Protein AF-S4RRY5-F1 (afdb_monomer)

pLDDT: mean 77.66, std 19.4, range [34.22, 96.75]

Mean predicted aligned error: 12.97 Å

Structure (mmCIF, N/CA/C/O backbone):
data_AF-S4RRY5-F1
#
_entry.id   AF-S4RRY5-F1
#
loop_
_atom_site.group_PDB
_atom_site.id
_atom_site.type_symbol
_atom_site.label_atom_id
_atom_site.label_alt_id
_atom_site.label_comp_id
_atom_site.label_asym_id
_atom_site.label_entity_id
_atom_site.label_seq_id
_atom_site.pdbx_PDB_ins_code
_atom_site.Cartn_x
_atom_site.Cartn_y
_atom_site.Cartn_z
_atom_site.occupancy
_atom_site.B_iso_or_equiv
_atom_site.auth_seq_id
_atom_site.auth_comp_id
_atom_site.auth_asym_id
_atom_site.auth_atom_id
_atom_site.pdbx_PDB_model_num
ATOM 1 N N . MET A 1 1 ? 8.206 -14.467 15.680 1.00 34.22 1 MET A N 1
ATOM 2 C CA . MET A 1 1 ? 9.012 -13.470 14.941 1.00 34.22 1 MET A CA 1
ATOM 3 C C . MET A 1 1 ? 9.255 -13.973 13.526 1.00 34.22 1 MET A C 1
ATOM 5 O O . MET A 1 1 ? 10.293 -14.557 13.251 1.00 34.22 1 MET A O 1
ATOM 9 N N . ALA A 1 2 ? 8.273 -13.814 12.637 1.00 36.47 2 ALA A N 1
ATOM 10 C CA . ALA A 1 2 ? 8.528 -13.954 11.209 1.00 36.47 2 ALA A CA 1
ATOM 11 C C . ALA A 1 2 ? 9.234 -12.670 10.771 1.00 36.47 2 ALA A C 1
ATOM 13 O O . ALA A 1 2 ? 8.712 -11.581 11.007 1.00 36.47 2 ALA A O 1
ATOM 14 N N . ALA A 1 3 ? 10.429 -12.775 10.193 1.00 46.81 3 ALA A N 1
ATOM 15 C CA . ALA A 1 3 ? 11.015 -11.644 9.491 1.00 46.81 3 ALA A CA 1
ATOM 16 C C . ALA A 1 3 ? 9.980 -11.176 8.455 1.00 46.81 3 ALA A C 1
ATOM 18 O O . ALA A 1 3 ? 9.565 -11.963 7.601 1.00 46.81 3 ALA A O 1
ATOM 19 N N . SER A 1 4 ? 9.487 -9.942 8.593 1.00 62.88 4 SER A N 1
ATOM 20 C CA . SER A 1 4 ? 8.537 -9.359 7.642 1.00 62.88 4 SER A CA 1
ATOM 21 C C . SER A 1 4 ? 9.108 -9.549 6.237 1.00 62.88 4 SER A C 1
ATOM 23 O O . SER A 1 4 ? 10.278 -9.239 6.031 1.00 62.88 4 SER A O 1
ATOM 25 N N . ARG A 1 5 ? 8.340 -10.064 5.261 1.00 63.12 5 ARG A N 1
ATOM 26 C CA . ARG A 1 5 ? 8.814 -10.252 3.866 1.00 63.12 5 ARG A CA 1
ATOM 27 C C . ARG A 1 5 ? 9.544 -9.011 3.327 1.00 63.12 5 ARG A C 1
ATOM 29 O O . ARG A 1 5 ? 10.476 -9.141 2.545 1.00 63.12 5 ARG A O 1
ATOM 36 N N . ARG A 1 6 ? 9.204 -7.824 3.837 1.00 65.69 6 ARG A N 1
ATOM 37 C CA . ARG A 1 6 ? 9.909 -6.550 3.629 1.00 65.69 6 ARG A CA 1
ATOM 38 C C . ARG A 1 6 ? 11.418 -6.619 3.898 1.00 65.69 6 ARG A C 1
ATOM 40 O O . ARG A 1 6 ? 12.185 -6.123 3.079 1.00 65.69 6 ARG A O 1
ATOM 47 N N . SER A 1 7 ? 11.859 -7.210 5.011 1.00 64.44 7 SER A N 1
ATOM 48 C CA . SER A 1 7 ? 13.284 -7.310 5.357 1.00 64.44 7 SER A CA 1
ATOM 49 C C . SER A 1 7 ? 14.027 -8.281 4.442 1.00 64.44 7 SER A C 1
ATOM 51 O O . SER A 1 7 ? 15.153 -7.994 4.046 1.00 64.44 7 SER A O 1
ATOM 53 N N . LEU A 1 8 ? 13.370 -9.366 4.019 1.00 68.88 8 LEU A N 1
ATOM 54 C CA . LEU A 1 8 ? 13.897 -10.297 3.014 1.00 68.88 8 LEU A CA 1
ATOM 55 C C . LEU A 1 8 ? 14.116 -9.608 1.658 1.00 68.88 8 LEU A C 1
ATOM 57 O O . LEU A 1 8 ? 15.082 -9.908 0.967 1.00 68.88 8 LEU A O 1
ATOM 61 N N . CYS A 1 9 ? 13.269 -8.645 1.295 1.00 72.75 9 CYS A N 1
ATOM 62 C CA . CYS A 1 9 ? 13.381 -7.930 0.019 1.00 72.75 9 CYS A CA 1
ATOM 63 C C . CYS A 1 9 ? 14.396 -6.788 0.042 1.00 72.75 9 CYS A C 1
ATOM 65 O O . CYS A 1 9 ? 14.938 -6.435 -1.000 1.00 72.75 9 CYS A O 1
ATOM 67 N N . ARG A 1 10 ? 14.703 -6.239 1.223 1.00 68.25 10 ARG A N 1
ATOM 68 C CA . ARG A 1 10 ? 15.829 -5.306 1.403 1.00 68.25 10 ARG A CA 1
ATOM 69 C C . ARG A 1 10 ? 17.185 -6.018 1.416 1.00 68.25 10 ARG A C 1
ATOM 71 O O . ARG A 1 10 ? 18.207 -5.360 1.273 1.00 68.25 10 ARG A O 1
ATOM 78 N N . ALA A 1 11 ? 17.208 -7.342 1.566 1.00 59.66 11 ALA A N 1
ATOM 79 C CA . ALA A 1 11 ? 18.424 -8.136 1.721 1.00 59.66 11 ALA A CA 1
ATOM 80 C C . ALA A 1 11 ? 19.118 -8.508 0.393 1.00 59.66 11 ALA A C 1
ATOM 82 O O . ALA A 1 11 ? 19.688 -9.592 0.290 1.00 59.66 11 ALA A O 1
ATOM 83 N N . TRP A 1 12 ? 19.119 -7.622 -0.613 1.00 47.31 12 TRP A N 1
ATOM 84 C CA . TRP A 1 12 ? 20.049 -7.747 -1.741 1.00 47.31 12 TRP A CA 1
ATOM 85 C C . TRP A 1 12 ? 21.310 -6.925 -1.436 1.00 47.31 12 TRP A C 1
ATOM 87 O O . TRP A 1 12 ? 21.243 -5.694 -1.423 1.00 47.31 12 TRP A O 1
ATOM 97 N N . PRO A 1 13 ? 22.457 -7.566 -1.146 1.00 45.16 13 PRO A N 1
ATOM 98 C CA . PRO A 1 13 ? 23.656 -6.857 -0.751 1.00 45.16 13 PRO A CA 1
ATOM 99 C C . PRO A 1 13 ? 24.386 -6.374 -2.004 1.00 45.16 13 PRO A C 1
ATOM 101 O O . PRO A 1 13 ? 24.881 -7.162 -2.804 1.00 45.16 13 PRO A O 1
ATOM 104 N N . GLY A 1 14 ? 24.473 -5.061 -2.156 1.00 44.28 14 GLY A N 1
ATOM 105 C CA . GLY A 1 14 ? 25.519 -4.410 -2.930 1.00 44.28 14 GLY A CA 1
ATOM 106 C C . GLY A 1 14 ? 26.350 -3.562 -1.979 1.00 44.28 14 GLY A C 1
ATOM 107 O O . GLY A 1 14 ? 26.150 -2.357 -1.913 1.00 44.28 14 GLY A O 1
ATOM 108 N N . LEU A 1 15 ? 27.244 -4.184 -1.208 1.00 52.53 15 LEU A N 1
ATOM 109 C CA . LEU A 1 15 ? 28.336 -3.473 -0.542 1.00 52.53 15 LEU A CA 1
ATOM 110 C C . LEU A 1 15 ? 29.657 -4.140 -0.923 1.00 52.53 15 LEU A C 1
ATOM 112 O O . LEU A 1 15 ? 29.774 -5.364 -0.873 1.00 52.53 15 LEU A O 1
ATOM 116 N N . PRO A 1 16 ? 30.681 -3.323 -1.191 1.00 48.12 16 PRO A N 1
ATOM 117 C CA . PRO A 1 16 ? 31.776 -3.361 -0.244 1.00 48.12 16 PRO A CA 1
ATOM 118 C C . PRO A 1 16 ? 32.051 -1.986 0.361 1.00 48.12 16 PRO A C 1
ATOM 120 O O . PRO A 1 16 ? 31.887 -0.932 -0.245 1.00 48.12 16 PRO A O 1
ATOM 123 N N . HIS A 1 17 ? 32.469 -2.068 1.614 1.00 49.09 17 HIS A N 1
ATOM 124 C CA . HIS A 1 17 ? 32.998 -1.035 2.480 1.00 49.09 17 HIS A CA 1
ATOM 125 C C . HIS A 1 17 ? 33.894 0.004 1.782 1.0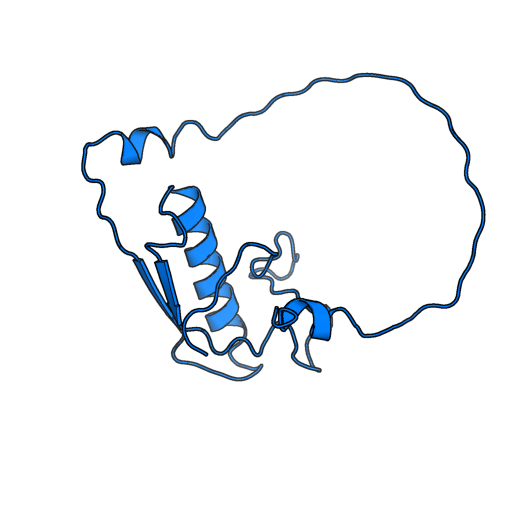0 49.09 17 HIS A C 1
ATOM 127 O O . HIS A 1 17 ? 34.982 -0.325 1.316 1.00 49.09 17 HIS A O 1
ATOM 133 N N . LEU A 1 18 ? 33.523 1.280 1.893 1.00 49.25 18 LEU A N 1
ATOM 134 C CA . LEU A 1 18 ? 34.497 2.318 2.221 1.00 49.25 18 LEU A CA 1
ATOM 135 C C . LEU A 1 18 ? 34.056 2.999 3.518 1.00 49.25 18 LEU A C 1
ATOM 137 O O . LEU A 1 18 ? 33.197 3.876 3.551 1.00 49.25 18 LEU A O 1
ATOM 141 N N . PHE A 1 19 ? 34.662 2.538 4.609 1.00 46.78 19 PHE A N 1
ATOM 142 C CA . PHE A 1 19 ? 34.993 3.393 5.740 1.00 46.78 19 PHE A CA 1
ATOM 143 C C . PHE A 1 19 ? 35.680 4.661 5.216 1.00 46.78 19 PHE A C 1
ATOM 145 O O . PHE A 1 19 ? 36.633 4.536 4.456 1.00 46.78 19 PHE A O 1
ATOM 152 N N . LEU A 1 20 ? 35.250 5.846 5.646 1.00 42.94 20 LEU A N 1
ATOM 153 C CA . LEU A 1 20 ? 36.083 6.778 6.418 1.00 42.94 20 LEU A CA 1
ATOM 154 C C . LEU A 1 20 ? 35.354 8.121 6.612 1.00 42.94 20 LEU A C 1
ATOM 156 O O . LEU A 1 20 ? 35.148 8.879 5.675 1.00 42.94 20 LEU A O 1
ATOM 160 N N . ILE A 1 21 ? 35.001 8.390 7.871 1.00 55.06 21 ILE A N 1
ATOM 161 C CA . ILE A 1 21 ? 35.259 9.653 8.583 1.00 55.06 21 ILE A CA 1
ATOM 162 C C . ILE A 1 21 ? 34.989 10.954 7.796 1.00 55.06 21 ILE A C 1
ATOM 164 O O . ILE A 1 21 ? 35.867 11.466 7.114 1.00 55.06 21 ILE A O 1
ATOM 168 N N . PHE A 1 22 ? 33.840 11.579 8.052 1.00 48.84 22 PHE A N 1
ATOM 169 C CA . PHE A 1 22 ? 33.710 13.043 8.112 1.00 48.84 22 PHE A CA 1
ATOM 170 C C . PHE A 1 22 ? 32.830 13.354 9.329 1.00 48.84 22 PHE A C 1
ATOM 172 O O . PHE A 1 22 ? 31.623 13.152 9.313 1.00 48.84 22 PHE A O 1
ATOM 179 N N . LEU A 1 23 ? 33.453 13.404 10.505 1.00 44.00 23 LEU A N 1
ATOM 180 C CA . LEU A 1 23 ? 33.912 14.629 11.166 1.00 44.00 23 LEU A CA 1
ATOM 181 C C . LEU A 1 23 ? 32.738 15.510 11.624 1.00 44.00 23 LEU A C 1
ATOM 183 O O . LEU A 1 23 ? 32.089 16.200 10.846 1.00 44.00 23 LEU A O 1
ATOM 187 N N . LEU A 1 24 ? 32.537 15.452 12.939 1.00 52.41 24 LEU A N 1
ATOM 188 C CA . LEU A 1 24 ? 31.790 16.368 13.790 1.00 52.41 24 LEU A CA 1
ATOM 189 C C . LEU A 1 24 ? 31.940 17.842 13.381 1.00 52.41 24 LEU A C 1
ATOM 191 O O . LEU A 1 24 ? 33.053 18.361 13.372 1.00 52.41 24 LEU A O 1
ATOM 195 N N . LEU A 1 25 ? 30.811 18.534 13.218 1.00 52.50 25 LEU A N 1
ATOM 196 C CA . LEU A 1 25 ? 30.651 19.931 13.634 1.00 52.50 25 LEU A CA 1
ATOM 197 C C . LEU A 1 25 ? 29.154 20.250 13.828 1.00 52.50 25 LEU A C 1
ATOM 199 O O . LEU A 1 25 ? 28.364 19.983 12.921 1.00 52.50 25 LEU A O 1
ATOM 203 N N . PRO A 1 26 ? 28.737 20.767 15.002 1.00 54.81 26 PRO A N 1
ATOM 204 C CA . PRO A 1 26 ? 27.357 21.155 15.273 1.00 54.81 26 PRO A CA 1
ATOM 205 C C . PRO A 1 26 ? 27.112 22.650 14.999 1.00 54.81 26 PRO A C 1
ATOM 207 O O . PRO A 1 26 ? 28.056 23.402 14.769 1.00 54.81 26 PRO A O 1
ATOM 210 N N . LEU A 1 27 ? 25.839 23.036 15.173 1.00 54.12 27 LEU A N 1
ATOM 211 C CA . LEU A 1 27 ? 25.214 24.374 15.220 1.00 54.12 27 LEU A CA 1
ATOM 212 C C . LEU A 1 27 ? 24.518 24.842 13.925 1.00 54.12 27 LEU A C 1
ATOM 214 O O . LEU A 1 27 ? 24.999 24.589 12.828 1.00 54.12 27 LEU A O 1
ATOM 218 N N . PRO A 1 28 ? 23.473 25.683 14.041 1.00 50.88 28 PRO A N 1
ATOM 219 C CA . PRO A 1 28 ? 22.333 25.592 14.957 1.00 50.88 28 PRO A CA 1
ATOM 220 C C . PRO A 1 28 ? 20.991 25.914 14.266 1.00 50.88 28 PRO A C 1
ATOM 222 O O . PRO A 1 28 ? 20.943 26.534 13.213 1.00 50.88 28 PRO A O 1
ATOM 225 N N . GLY A 1 29 ? 19.908 25.514 14.939 1.00 54.56 29 GLY A N 1
ATOM 226 C CA . GLY A 1 29 ? 18.554 26.078 14.905 1.00 54.56 29 GLY A CA 1
ATOM 227 C C . GLY A 1 29 ? 18.064 26.831 13.665 1.00 54.56 29 GLY A C 1
ATOM 228 O O . GLY A 1 29 ? 18.402 27.991 13.459 1.00 54.56 29 GLY A O 1
ATOM 229 N N . LEU A 1 30 ? 17.059 26.254 13.006 1.00 54.00 30 LEU A N 1
ATOM 230 C CA . LEU A 1 30 ? 15.915 27.044 12.568 1.00 54.00 30 LEU A CA 1
ATOM 231 C C . LEU A 1 30 ? 14.634 26.213 12.693 1.00 54.00 30 LEU A C 1
ATOM 233 O O . LEU A 1 30 ? 14.431 25.222 11.996 1.00 54.00 30 LEU A O 1
ATOM 237 N N . LEU A 1 31 ? 13.796 26.629 13.642 1.00 55.69 31 LEU A N 1
ATOM 238 C CA . LEU A 1 31 ? 12.380 26.294 13.710 1.00 55.69 31 LEU A CA 1
ATOM 239 C C . LEU A 1 31 ? 11.693 26.784 12.433 1.00 55.69 31 LEU A C 1
ATOM 241 O O . LEU A 1 31 ? 11.796 27.962 12.103 1.00 55.69 31 LEU A O 1
ATOM 245 N N . ALA A 1 32 ? 10.918 25.919 11.789 1.00 51.91 32 ALA A N 1
ATOM 246 C CA . ALA A 1 32 ? 9.756 26.344 11.021 1.00 51.91 32 ALA A CA 1
ATOM 247 C C . ALA A 1 32 ? 8.722 25.216 11.020 1.00 51.91 32 ALA A C 1
ATOM 249 O O . ALA A 1 32 ? 8.850 24.200 10.341 1.00 51.91 32 ALA A O 1
ATOM 250 N N . SER A 1 33 ? 7.714 25.417 11.860 1.00 53.94 33 SER A N 1
ATOM 251 C CA . SER A 1 33 ? 6.448 24.704 11.899 1.00 53.94 33 SER A CA 1
ATOM 252 C C . SER A 1 33 ? 5.722 24.768 10.558 1.00 53.94 33 SER A C 1
ATOM 254 O O . SER A 1 33 ? 5.581 25.855 10.007 1.00 53.94 33 SER A O 1
ATOM 256 N N . THR A 1 34 ? 5.122 23.660 10.137 1.00 47.56 34 THR A N 1
ATOM 257 C CA . THR A 1 34 ? 3.715 23.660 9.707 1.00 47.56 34 THR A CA 1
ATOM 258 C C . THR A 1 34 ? 3.094 22.347 10.173 1.00 47.56 34 THR A C 1
ATOM 260 O O . THR A 1 34 ? 3.308 21.284 9.599 1.00 47.56 34 THR A O 1
ATOM 263 N N . ALA A 1 35 ? 2.394 22.421 11.303 1.00 52.84 35 ALA A N 1
ATOM 264 C CA . ALA A 1 35 ? 1.431 21.412 11.702 1.00 52.84 35 ALA A CA 1
ATOM 265 C C . ALA A 1 35 ? 0.149 21.702 10.916 1.00 52.84 35 ALA A C 1
ATOM 267 O O . ALA A 1 35 ? -0.611 22.592 11.275 1.00 52.84 35 ALA A O 1
ATOM 268 N N . GLU A 1 36 ? -0.055 20.975 9.826 1.00 56.41 36 GLU A N 1
ATOM 269 C CA . GLU A 1 36 ? -1.319 20.929 9.090 1.00 56.41 36 GLU A CA 1
ATOM 270 C C . GLU A 1 36 ? -1.890 19.514 9.269 1.00 56.41 36 GLU A C 1
ATOM 272 O O . GLU A 1 36 ? -1.926 18.726 8.331 1.00 56.41 36 GLU A O 1
ATOM 277 N N . ASP A 1 37 ? -2.258 19.159 10.505 1.00 53.53 37 ASP A N 1
ATOM 278 C CA . ASP A 1 37 ? -2.902 17.867 10.821 1.00 53.53 37 ASP A CA 1
ATOM 279 C C . ASP A 1 37 ? -4.186 18.044 11.660 1.00 53.53 37 ASP A C 1
ATOM 281 O O . ASP A 1 37 ? -4.677 17.131 12.309 1.00 53.53 37 ASP A O 1
ATOM 285 N N . GLY A 1 38 ? -4.753 19.258 11.674 1.00 53.59 38 GLY A N 1
ATOM 286 C CA . GLY A 1 38 ? -5.887 19.611 12.542 1.00 53.59 38 GLY A CA 1
ATOM 287 C C . GLY A 1 38 ? -7.282 19.369 11.954 1.00 53.59 38 GLY A C 1
ATOM 288 O O . GLY A 1 38 ? -8.274 19.578 12.646 1.00 53.59 38 GLY A O 1
ATOM 289 N N . GLN A 1 39 ? -7.394 18.978 10.681 1.00 52.69 39 GLN A N 1
ATOM 290 C CA . GLN A 1 39 ? -8.692 18.828 9.998 1.00 52.69 39 GLN A CA 1
ATOM 291 C C . GLN A 1 39 ? -9.212 17.376 10.000 1.00 52.69 39 GLN A C 1
ATOM 293 O O . GLN A 1 39 ? -10.413 17.171 9.841 1.00 52.69 39 GLN A O 1
ATOM 298 N N . ALA A 1 40 ? -8.345 16.375 10.210 1.00 55.66 40 ALA A N 1
ATOM 299 C CA . ALA A 1 40 ? -8.752 14.968 10.310 1.00 55.66 40 ALA A CA 1
ATOM 300 C C . ALA A 1 40 ? -9.328 14.632 11.698 1.00 55.66 40 ALA A C 1
ATOM 302 O O . ALA A 1 40 ? -10.382 14.007 11.790 1.00 55.66 40 ALA A O 1
ATOM 303 N N . GLU A 1 41 ? -8.712 15.144 12.769 1.00 55.97 41 GLU A N 1
ATOM 304 C CA . GLU A 1 41 ? -9.142 14.919 14.160 1.00 55.97 41 GLU A CA 1
ATOM 305 C C . GLU A 1 41 ? -10.608 15.333 14.404 1.00 55.97 41 GLU A C 1
ATOM 307 O O . GLU A 1 41 ? -11.382 14.626 15.057 1.00 55.97 41 GLU A O 1
ATOM 312 N N . HIS A 1 42 ? -11.048 16.450 13.812 1.00 55.03 42 HIS A N 1
ATOM 313 C CA . HIS A 1 42 ? -12.410 16.957 14.005 1.00 55.03 42 HIS A CA 1
ATOM 314 C C . HIS A 1 42 ? -13.485 16.127 13.275 1.00 55.03 42 HIS A C 1
ATOM 316 O O . HIS A 1 42 ? -14.648 16.149 13.675 1.00 55.03 42 HIS A O 1
ATOM 322 N N . PHE A 1 43 ? -13.122 15.356 12.241 1.00 56.91 43 PHE A N 1
ATOM 323 C CA . PHE A 1 43 ? -14.076 14.498 11.524 1.00 56.91 43 PHE A CA 1
ATOM 324 C C . PHE A 1 43 ? -14.461 13.251 12.338 1.00 56.91 43 PHE A C 1
ATOM 326 O O . PHE A 1 43 ? -15.571 12.744 12.206 1.00 56.91 43 PHE A O 1
ATOM 333 N N . PHE A 1 44 ? -13.581 12.791 13.233 1.00 56.31 44 PHE A N 1
ATOM 334 C CA . PHE A 1 44 ? -13.812 11.618 14.088 1.00 56.31 44 PHE A CA 1
ATOM 335 C C . PHE A 1 44 ? -14.181 11.982 15.531 1.00 56.31 44 PHE A C 1
ATOM 337 O O . PHE A 1 44 ? -14.530 11.107 16.322 1.00 56.31 44 PHE A O 1
ATOM 344 N N . THR A 1 45 ? -14.208 13.278 15.863 1.00 56.53 45 THR A N 1
ATOM 345 C CA . THR A 1 45 ? -14.713 13.772 17.156 1.00 56.53 45 THR A CA 1
ATOM 346 C C . THR A 1 45 ? -16.233 13.547 17.306 1.00 56.53 45 THR A C 1
ATOM 348 O O . THR A 1 45 ? -16.765 13.590 18.416 1.00 56.53 45 THR A O 1
ATOM 351 N N . SER A 1 46 ? -16.963 13.230 16.224 1.00 57.66 46 SER A N 1
ATOM 352 C CA . SER A 1 46 ? -18.375 12.837 16.301 1.00 57.66 46 SER A CA 1
ATOM 353 C C . SER A 1 46 ? -18.545 11.348 16.650 1.00 57.66 46 SER A C 1
ATOM 355 O O . SER A 1 46 ? -18.822 10.534 15.779 1.00 57.66 46 SER A O 1
ATOM 357 N N . GLY A 1 47 ? -18.377 10.992 17.927 1.00 57.00 47 GLY A N 1
ATOM 358 C CA . GLY A 1 47 ? -19.135 9.960 18.670 1.00 57.00 47 GLY A CA 1
ATOM 359 C C . GLY A 1 47 ? -19.402 8.553 18.089 1.00 57.00 47 GLY A C 1
ATOM 360 O O . GLY A 1 47 ? -20.187 7.812 18.682 1.00 57.00 47 GLY A O 1
ATOM 361 N N . HIS A 1 48 ? -18.809 8.145 16.969 1.00 58.06 48 HIS A N 1
ATOM 362 C CA . HIS A 1 48 ? -19.010 6.836 16.343 1.00 58.06 48 HIS A CA 1
ATOM 363 C C . HIS A 1 48 ? -17.665 6.124 16.213 1.00 58.06 48 HIS A C 1
ATOM 365 O O . HIS A 1 48 ? -16.867 6.388 15.321 1.00 58.06 48 HIS A O 1
ATOM 371 N N . THR A 1 49 ? -17.418 5.215 17.153 1.00 68.81 49 THR A N 1
ATOM 372 C CA . THR A 1 49 ? -16.119 4.584 17.433 1.00 68.81 49 THR A CA 1
ATOM 373 C C . THR A 1 49 ? -15.900 3.246 16.711 1.00 68.81 49 THR A C 1
ATOM 375 O O . THR A 1 49 ? -15.005 2.488 17.080 1.00 68.81 49 THR A O 1
ATOM 378 N N . ASN A 1 50 ? -16.716 2.923 15.699 1.00 81.62 50 ASN A N 1
ATOM 379 C CA . ASN A 1 50 ? -16.749 1.594 15.074 1.00 81.62 50 ASN A CA 1
ATOM 380 C C . ASN A 1 50 ? -16.784 1.646 13.537 1.00 81.62 50 ASN A C 1
ATOM 382 O O . ASN A 1 50 ? -17.611 0.996 12.897 1.00 81.62 50 ASN A O 1
ATOM 386 N N . ASN A 1 51 ? -15.908 2.453 12.941 1.00 87.88 51 ASN A N 1
ATOM 387 C CA . ASN A 1 51 ? -15.782 2.533 11.490 1.00 87.88 51 ASN A CA 1
ATOM 388 C C . ASN A 1 51 ? -14.777 1.484 11.012 1.00 87.88 51 ASN A C 1
ATOM 390 O O . ASN A 1 51 ? -13.599 1.568 11.339 1.00 87.88 51 ASN A O 1
ATOM 394 N N . TRP A 1 52 ? -15.243 0.515 10.228 1.00 93.25 52 TRP A N 1
ATOM 395 C CA . TRP A 1 52 ? -14.387 -0.508 9.626 1.00 93.25 52 TRP A CA 1
ATOM 396 C C . TRP A 1 52 ? -14.156 -0.212 8.154 1.00 93.25 52 TRP A C 1
ATOM 398 O O . TRP A 1 52 ? -15.084 0.158 7.431 1.00 93.25 52 TRP A O 1
ATOM 408 N N . ALA A 1 53 ? -12.929 -0.431 7.698 1.00 95.00 53 ALA A N 1
ATOM 409 C CA . ALA A 1 53 ? -12.576 -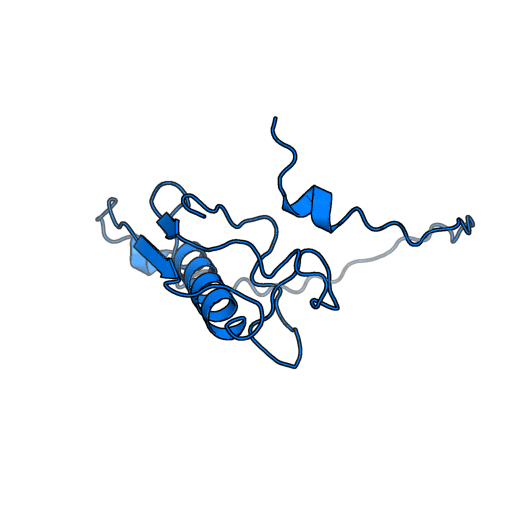0.348 6.291 1.00 95.00 53 ALA A CA 1
ATOM 410 C C . ALA A 1 53 ? -12.128 -1.721 5.789 1.00 95.00 53 ALA A C 1
ATOM 412 O O . ALA A 1 53 ? -11.305 -2.389 6.409 1.00 95.00 53 ALA A O 1
ATOM 413 N N . VAL A 1 54 ? -12.644 -2.133 4.633 1.00 96.44 54 VAL A N 1
ATOM 414 C CA . VAL A 1 54 ? -12.184 -3.341 3.943 1.00 96.44 54 VAL A CA 1
ATOM 415 C C . VAL A 1 54 ? -11.624 -2.923 2.597 1.00 96.44 54 VAL A C 1
ATOM 417 O O . VAL A 1 54 ? -12.325 -2.334 1.775 1.00 96.44 54 VAL A O 1
ATOM 420 N N . LEU A 1 55 ? -10.346 -3.211 2.381 1.00 96.75 55 LEU A N 1
ATOM 421 C CA . LEU A 1 55 ? -9.613 -2.838 1.181 1.00 96.75 55 LEU A CA 1
ATOM 422 C C . LEU A 1 55 ? -9.182 -4.103 0.452 1.00 96.75 55 LEU A C 1
ATOM 424 O O . LEU A 1 55 ? -8.430 -4.914 0.988 1.00 96.75 55 LEU A O 1
ATOM 428 N N . VAL A 1 56 ? -9.656 -4.270 -0.783 1.00 96.62 56 VAL A N 1
ATOM 429 C CA . VAL A 1 56 ? -9.440 -5.495 -1.560 1.00 96.62 56 VAL A CA 1
ATOM 430 C C . VAL A 1 56 ? -8.789 -5.174 -2.897 1.00 96.62 56 VAL A C 1
ATOM 432 O O . VAL A 1 56 ? -9.334 -4.424 -3.704 1.00 96.62 56 VAL A O 1
ATOM 435 N N . CYS A 1 57 ? -7.638 -5.793 -3.160 1.00 96.06 57 CYS A N 1
ATOM 436 C CA . CYS A 1 57 ? -7.028 -5.840 -4.483 1.00 96.06 57 CYS A CA 1
ATOM 437 C C . CYS A 1 57 ? -7.317 -7.195 -5.141 1.00 96.06 57 CYS A C 1
ATOM 439 O O . CYS A 1 57 ? -6.769 -8.220 -4.747 1.00 96.06 57 CYS A O 1
ATOM 441 N N . THR A 1 58 ? -8.148 -7.207 -6.182 1.00 94.06 58 THR A N 1
ATOM 442 C CA . THR A 1 58 ? -8.589 -8.434 -6.876 1.00 94.06 58 THR A CA 1
ATOM 443 C C . THR A 1 58 ? -7.666 -8.863 -8.022 1.00 94.06 58 THR A C 1
ATOM 445 O O . THR A 1 58 ? -8.063 -9.619 -8.906 1.00 94.06 58 THR A O 1
ATOM 448 N N . SER A 1 59 ? -6.424 -8.377 -8.048 1.00 93.50 59 SER A N 1
ATOM 449 C CA . SER A 1 59 ? -5.485 -8.636 -9.143 1.00 93.50 59 SER A CA 1
ATOM 450 C C . SER A 1 59 ? -4.074 -8.914 -8.638 1.00 93.50 59 SER A C 1
ATOM 452 O O . SER A 1 59 ? -3.678 -8.426 -7.582 1.00 93.50 59 SER A O 1
ATOM 454 N N . ARG A 1 60 ? -3.306 -9.669 -9.427 1.00 91.12 60 ARG A N 1
ATOM 455 C CA . ARG A 1 60 ? -1.941 -10.109 -9.109 1.00 91.12 60 ARG A CA 1
ATOM 456 C C . ARG A 1 60 ? -0.984 -9.829 -10.272 1.00 91.12 60 ARG A C 1
ATOM 458 O O . ARG A 1 60 ? -1.447 -9.548 -11.376 1.00 91.12 60 ARG A O 1
ATOM 465 N N . PHE A 1 61 ? 0.321 -9.976 -10.033 1.00 92.81 61 PHE A N 1
ATOM 466 C CA . PHE A 1 61 ? 1.421 -9.878 -11.000 1.00 92.81 61 PHE A CA 1
ATOM 467 C C . PHE A 1 61 ? 1.798 -8.463 -11.440 1.00 92.81 61 PHE A C 1
ATOM 469 O O . PHE A 1 61 ? 0.981 -7.549 -11.476 1.00 92.81 61 PHE A O 1
ATOM 476 N N . TRP A 1 62 ? 3.057 -8.321 -11.860 1.00 93.94 62 TRP A N 1
ATOM 477 C CA . TRP A 1 62 ? 3.718 -7.045 -12.157 1.00 93.94 62 TRP A CA 1
ATOM 478 C C . TRP A 1 62 ? 2.933 -6.096 -13.075 1.00 93.94 62 TRP A C 1
ATOM 480 O O . TRP A 1 62 ? 2.915 -4.891 -12.851 1.00 93.94 62 TRP A O 1
ATOM 490 N N . PHE A 1 63 ? 2.233 -6.611 -14.0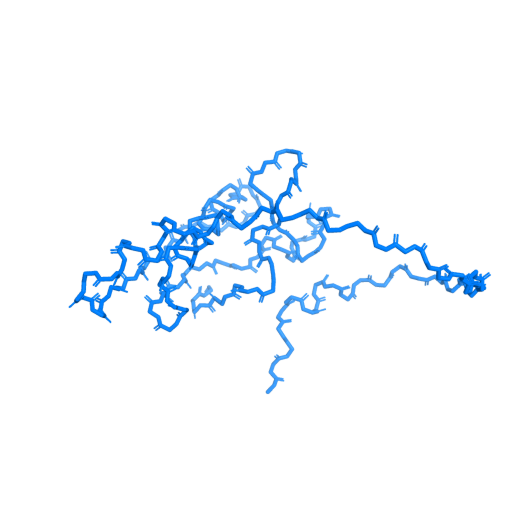87 1.00 94.06 63 PHE A N 1
ATOM 491 C CA . PHE A 1 63 ? 1.462 -5.774 -15.016 1.00 94.06 63 PHE A CA 1
ATOM 492 C C . PHE A 1 63 ? 0.264 -5.058 -14.356 1.00 94.06 63 PHE A C 1
ATOM 494 O O . PHE A 1 63 ? -0.242 -4.071 -14.889 1.00 94.06 63 PHE A O 1
ATOM 501 N N . ASN A 1 64 ? -0.167 -5.519 -13.178 1.00 95.56 64 ASN A N 1
ATOM 502 C CA . ASN A 1 64 ? -1.222 -4.913 -12.367 1.00 95.56 64 ASN A CA 1
ATOM 503 C C . ASN A 1 64 ? -0.682 -4.039 -11.227 1.00 95.56 64 ASN A C 1
ATOM 505 O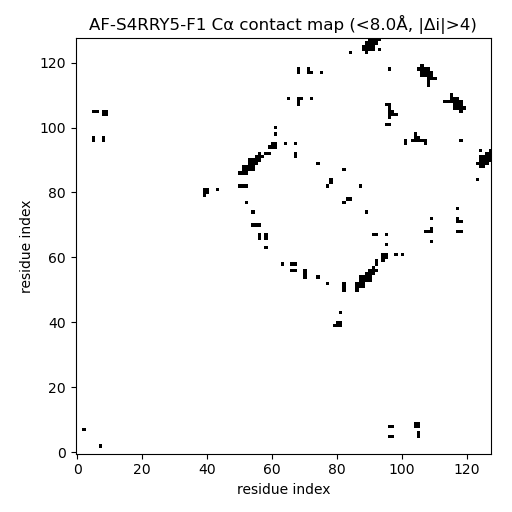 O . ASN A 1 64 ? -1.421 -3.730 -10.294 1.00 95.56 64 ASN A O 1
ATOM 509 N N . TYR A 1 65 ? 0.578 -3.597 -11.302 1.00 95.06 65 TYR A N 1
ATOM 510 C CA . TYR A 1 65 ? 1.215 -2.745 -10.292 1.00 95.06 65 TYR A CA 1
ATOM 511 C C . TYR A 1 65 ? 0.328 -1.572 -9.835 1.00 95.06 65 TYR A C 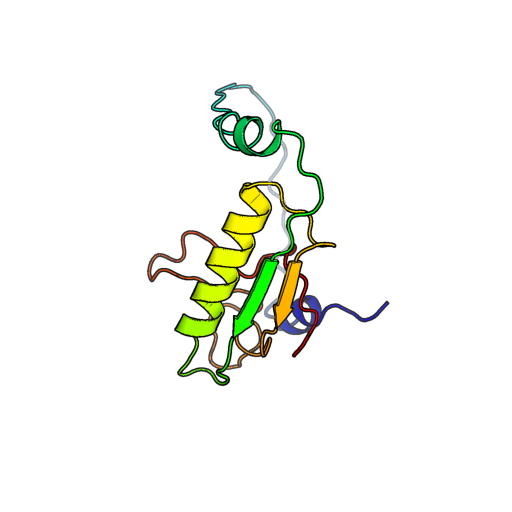1
ATOM 513 O O . TYR A 1 65 ? 0.214 -1.305 -8.640 1.00 95.06 65 TYR A O 1
ATOM 521 N N . ARG A 1 66 ? -0.388 -0.930 -10.774 1.00 95.50 66 ARG A N 1
ATOM 522 C CA . ARG A 1 66 ? -1.306 0.186 -10.487 1.00 95.50 66 ARG A CA 1
ATOM 523 C C . ARG A 1 66 ? -2.416 -0.168 -9.489 1.00 95.50 66 ARG A C 1
ATOM 525 O O . ARG A 1 66 ? -2.793 0.676 -8.691 1.00 95.50 66 ARG A O 1
ATOM 532 N N . HIS A 1 67 ? -2.941 -1.395 -9.504 1.00 95.88 67 HIS A N 1
ATOM 533 C CA . HIS A 1 67 ? -4.017 -1.789 -8.591 1.00 95.88 67 HIS A CA 1
ATOM 534 C C . HIS A 1 67 ? -3.495 -1.890 -7.154 1.00 95.88 67 HIS A C 1
ATOM 536 O O . HIS A 1 67 ? -4.113 -1.357 -6.237 1.00 95.88 67 HIS A O 1
ATOM 542 N N . VAL A 1 68 ? -2.308 -2.481 -6.977 1.00 95.31 68 VAL A N 1
ATOM 543 C CA . VAL A 1 68 ? -1.621 -2.549 -5.679 1.00 95.31 68 VAL A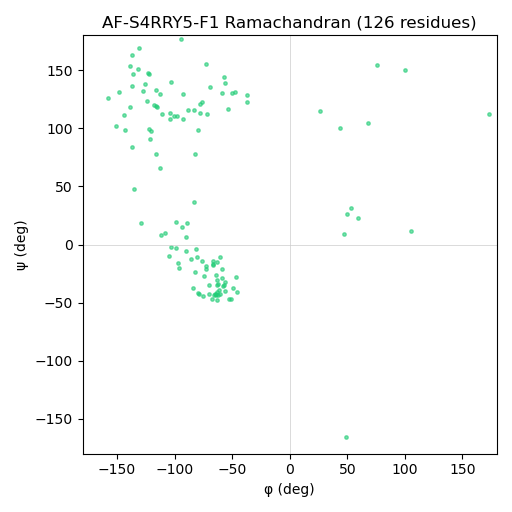 CA 1
ATOM 544 C C . VAL A 1 68 ? -1.259 -1.149 -5.178 1.00 95.31 68 VAL A C 1
ATOM 546 O O . VAL A 1 68 ? -1.569 -0.812 -4.038 1.00 95.31 68 VAL A O 1
ATOM 549 N N . ALA A 1 69 ? -0.674 -0.304 -6.031 1.00 95.69 69 ALA A N 1
ATOM 550 C CA . ALA A 1 69 ? -0.313 1.067 -5.670 1.00 95.69 69 ALA A CA 1
ATOM 551 C C . ALA A 1 69 ? -1.534 1.920 -5.276 1.00 95.69 69 ALA A C 1
ATOM 553 O O . ALA A 1 69 ? -1.466 2.690 -4.316 1.00 95.69 69 ALA A O 1
ATOM 554 N N . ASN A 1 70 ? -2.666 1.758 -5.967 1.00 95.94 70 ASN A N 1
ATOM 555 C CA . ASN A 1 70 ? -3.900 2.479 -5.660 1.00 95.94 70 ASN A CA 1
ATOM 556 C C . ASN A 1 70 ? -4.492 2.051 -4.313 1.00 95.94 70 ASN A C 1
ATOM 558 O O . ASN A 1 70 ? -4.812 2.911 -3.495 1.00 95.94 70 ASN A O 1
ATOM 562 N N . VAL A 1 71 ? -4.591 0.744 -4.047 1.00 96.38 71 VAL A N 1
ATOM 563 C CA . VAL A 1 71 ? -5.124 0.239 -2.770 1.00 96.38 71 VAL A CA 1
ATOM 564 C C . VAL A 1 71 ? -4.250 0.685 -1.596 1.00 96.38 71 VAL A C 1
ATOM 566 O O . VAL A 1 71 ? -4.774 1.179 -0.601 1.00 96.38 71 VAL A O 1
ATOM 569 N N . LEU A 1 72 ? -2.922 0.610 -1.732 1.00 95.56 72 LEU A N 1
ATOM 570 C CA . LEU A 1 72 ? -1.985 1.108 -0.716 1.00 95.56 72 LEU A CA 1
ATOM 571 C C . LEU A 1 72 ? -2.100 2.627 -0.498 1.00 95.56 72 LEU A C 1
ATOM 573 O O . LEU A 1 72 ? -1.973 3.109 0.627 1.00 95.56 72 LEU A O 1
ATOM 577 N N . SER A 1 73 ? -2.389 3.389 -1.557 1.00 94.94 73 SER A N 1
ATOM 578 C CA . SER A 1 73 ? -2.647 4.831 -1.445 1.00 94.94 73 SER A CA 1
ATOM 579 C C . SER A 1 73 ? -3.913 5.114 -0.632 1.00 94.94 73 SER A C 1
ATOM 581 O O . SER A 1 73 ? -3.901 5.991 0.229 1.00 94.94 73 SER A O 1
ATOM 583 N N . VAL A 1 74 ? -4.988 4.351 -0.864 1.00 95.56 74 VAL A N 1
ATOM 584 C CA . VAL A 1 74 ? -6.235 4.456 -0.088 1.00 95.56 74 VAL A CA 1
ATOM 585 C C . VAL A 1 74 ? -6.011 4.033 1.361 1.00 95.56 74 VAL A C 1
ATOM 587 O O . VAL A 1 74 ? -6.436 4.755 2.255 1.00 95.56 74 VAL A O 1
ATOM 590 N N . TYR A 1 75 ? -5.289 2.936 1.606 1.00 95.50 75 TYR A N 1
ATOM 591 C CA . TYR A 1 75 ? -4.932 2.480 2.954 1.00 95.50 75 TYR A CA 1
ATOM 592 C C . TYR A 1 75 ? -4.255 3.591 3.764 1.00 95.50 75 TYR A C 1
ATOM 594 O O . TYR A 1 75 ? -4.673 3.902 4.877 1.00 95.50 75 TYR A O 1
ATOM 602 N N . ARG A 1 76 ? -3.274 4.282 3.171 1.00 93.62 76 ARG A N 1
ATOM 603 C CA . ARG A 1 76 ? -2.613 5.415 3.826 1.00 93.62 76 ARG A CA 1
ATOM 604 C C . ARG A 1 76 ? -3.568 6.575 4.111 1.00 93.62 76 ARG A C 1
ATOM 606 O O . ARG A 1 76 ? -3.463 7.190 5.169 1.00 93.62 76 ARG A O 1
ATOM 613 N N . SER A 1 77 ? -4.471 6.894 3.186 1.00 93.38 77 SER A N 1
ATOM 614 C CA . SER A 1 77 ? -5.485 7.931 3.407 1.00 93.38 77 SER A CA 1
ATOM 615 C C . SER A 1 77 ? -6.438 7.550 4.539 1.00 93.38 77 SER A C 1
ATOM 617 O O . SER A 1 77 ? -6.705 8.378 5.396 1.00 93.38 77 SER A O 1
ATOM 619 N N . VAL A 1 78 ? -6.883 6.293 4.597 1.00 93.25 78 VAL A N 1
ATOM 620 C CA . VAL A 1 78 ? -7.742 5.769 5.670 1.00 93.25 78 VAL A CA 1
ATOM 621 C C . VAL A 1 78 ? -7.050 5.865 7.034 1.00 93.25 78 VAL A C 1
ATOM 623 O O . VAL A 1 78 ? -7.661 6.329 7.994 1.00 93.25 78 VAL A O 1
ATOM 626 N N . LYS A 1 79 ? -5.755 5.537 7.107 1.00 91.19 79 LYS A N 1
ATOM 627 C CA . LYS A 1 79 ? -4.959 5.724 8.331 1.00 91.19 79 LYS A CA 1
ATOM 628 C C . LYS A 1 79 ? -4.818 7.189 8.728 1.00 91.19 79 LYS A C 1
ATOM 630 O O . LYS A 1 79 ? -4.968 7.515 9.896 1.00 91.19 79 LYS A O 1
ATOM 635 N N . ARG A 1 80 ? -4.558 8.080 7.763 1.00 90.56 80 ARG A N 1
ATOM 636 C CA . ARG A 1 80 ? -4.474 9.536 7.999 1.00 90.56 80 ARG A CA 1
ATOM 637 C C . ARG A 1 80 ? -5.792 10.147 8.450 1.00 90.56 80 ARG A C 1
ATOM 639 O O . ARG A 1 80 ? -5.787 11.179 9.101 1.00 90.56 80 ARG A O 1
ATOM 646 N N . LEU A 1 81 ? -6.906 9.526 8.082 1.00 88.19 81 LEU A N 1
ATOM 647 C CA . LEU A 1 81 ? -8.210 9.919 8.585 1.00 88.19 81 LEU A CA 1
ATOM 648 C C . LEU A 1 81 ? -8.388 9.507 10.056 1.00 88.19 81 LEU A C 1
ATOM 650 O O . LEU A 1 81 ? -9.201 10.108 10.726 1.00 88.19 81 LEU A O 1
ATOM 654 N N . GLY A 1 82 ? -7.607 8.574 10.602 1.00 87.69 82 GLY A N 1
ATOM 655 C CA . GLY A 1 82 ? -7.683 8.193 12.018 1.00 87.69 82 GLY A CA 1
ATOM 656 C C . GLY A 1 82 ? -8.354 6.843 12.269 1.00 87.69 82 GLY A C 1
ATOM 657 O O . GLY A 1 82 ? -8.639 6.506 13.416 1.00 87.69 82 GLY A O 1
ATOM 658 N N . ILE A 1 83 ? -8.588 6.038 11.223 1.00 90.19 83 ILE A N 1
ATOM 659 C CA . ILE A 1 83 ? -8.986 4.635 11.400 1.00 90.19 83 ILE A CA 1
ATOM 660 C C . ILE A 1 83 ? -7.730 3.819 11.765 1.00 90.19 83 ILE A C 1
ATOM 662 O O . ILE A 1 83 ? -6.769 3.820 10.989 1.00 90.19 83 ILE A O 1
ATOM 666 N N . PRO A 1 84 ? -7.697 3.139 12.927 1.00 91.00 84 PRO A N 1
ATOM 667 C CA . PRO A 1 84 ? -6.548 2.342 13.348 1.00 91.00 84 PRO A CA 1
ATOM 668 C C . PRO A 1 84 ? -6.425 1.049 12.529 1.00 91.00 84 PRO A C 1
ATOM 670 O O . PRO A 1 84 ? -7.425 0.507 12.063 1.00 91.00 84 PRO A O 1
ATOM 673 N N . ASP A 1 85 ? -5.210 0.497 12.428 1.00 90.44 85 ASP A N 1
ATOM 674 C CA . ASP A 1 85 ? -4.932 -0.734 11.660 1.00 90.44 85 ASP A CA 1
ATOM 675 C C . ASP A 1 85 ? -5.787 -1.930 12.096 1.00 90.44 85 ASP A C 1
ATOM 677 O O . ASP A 1 85 ? -6.199 -2.728 11.264 1.00 90.44 85 ASP A O 1
ATOM 681 N N . SER A 1 86 ? -6.147 -2.010 13.379 1.00 91.94 86 SER A N 1
ATOM 682 C CA . SER A 1 86 ? -7.016 -3.064 13.916 1.00 91.94 86 SER A CA 1
ATOM 683 C C . SER A 1 86 ? -8.440 -3.072 13.342 1.00 91.94 86 SER A C 1
ATOM 685 O O . SER A 1 86 ? -9.156 -4.056 13.524 1.00 91.94 86 SER A O 1
ATOM 687 N N . GLN A 1 87 ? -8.864 -1.991 12.681 1.00 94.06 87 GLN A N 1
ATOM 688 C CA . GLN A 1 87 ? -10.180 -1.831 12.049 1.00 94.06 87 GLN A CA 1
ATOM 689 C C . GLN A 1 87 ? -10.095 -1.789 10.513 1.00 94.06 87 GLN A C 1
ATOM 691 O O . GLN A 1 87 ? -11.090 -1.506 9.836 1.00 94.06 87 GLN A O 1
ATOM 696 N N . ILE A 1 88 ? -8.917 -2.064 9.947 1.00 95.31 88 ILE A N 1
ATOM 697 C CA . ILE A 1 88 ? -8.691 -2.092 8.505 1.00 95.31 88 ILE A CA 1
ATOM 698 C C . ILE A 1 88 ? -8.333 -3.517 8.105 1.00 95.31 88 ILE A C 1
ATOM 700 O O . ILE A 1 88 ? -7.311 -4.036 8.525 1.00 95.31 88 ILE A O 1
ATOM 704 N N . ILE A 1 89 ? -9.151 -4.127 7.250 1.00 96.31 89 ILE A N 1
ATOM 705 C CA . ILE A 1 89 ? -8.849 -5.435 6.664 1.00 96.31 89 ILE A CA 1
ATOM 706 C C . ILE A 1 89 ? -8.258 -5.205 5.273 1.00 96.31 89 ILE A C 1
ATOM 708 O O . ILE A 1 89 ? -8.974 -4.787 4.355 1.00 96.31 89 ILE A O 1
ATOM 712 N N . LEU A 1 90 ? -6.964 -5.482 5.101 1.00 96.12 90 LEU A N 1
ATOM 713 C CA . LEU A 1 90 ? -6.242 -5.329 3.840 1.00 96.12 90 LEU A CA 1
ATOM 714 C C . LEU A 1 90 ? -5.997 -6.683 3.161 1.00 96.12 90 LEU A C 1
ATOM 716 O O . LEU A 1 90 ? -5.199 -7.507 3.609 1.00 96.12 90 LEU A O 1
ATOM 720 N N . MET A 1 91 ? -6.640 -6.876 2.009 1.00 96.19 91 MET A N 1
ATOM 721 C CA . MET A 1 91 ? -6.438 -8.026 1.126 1.00 96.19 91 MET A CA 1
ATOM 722 C C . MET A 1 91 ? -5.599 -7.606 -0.088 1.00 96.19 91 MET A C 1
ATOM 724 O O . MET A 1 91 ? -6.070 -6.871 -0.964 1.00 96.19 91 MET A O 1
ATOM 728 N N . LEU A 1 92 ? -4.342 -8.051 -0.142 1.00 94.31 92 LEU A N 1
ATOM 729 C CA . LEU A 1 92 ? -3.349 -7.624 -1.125 1.00 94.31 92 LEU A CA 1
ATOM 730 C C . LEU A 1 92 ? -2.368 -8.756 -1.455 1.00 94.31 92 LEU A C 1
ATOM 732 O O . LEU A 1 92 ? -1.720 -9.282 -0.561 1.00 94.31 92 LEU A O 1
ATOM 736 N N . ALA A 1 93 ? -2.131 -9.024 -2.742 1.00 90.50 93 ALA A N 1
ATOM 737 C CA . ALA A 1 93 ? -1.227 -10.094 -3.194 1.00 90.50 93 ALA A CA 1
ATOM 738 C C . ALA A 1 93 ? 0.257 -9.966 -2.751 1.00 90.50 93 ALA A C 1
ATOM 740 O O . ALA A 1 93 ? 1.031 -10.903 -2.945 1.00 90.50 93 ALA A O 1
ATOM 741 N N . ASP A 1 94 ? 0.664 -8.815 -2.190 1.00 89.81 94 ASP A N 1
ATOM 742 C CA . ASP A 1 94 ? 1.969 -8.541 -1.547 1.00 89.81 94 ASP A CA 1
ATOM 743 C C . ASP A 1 94 ? 3.220 -8.956 -2.369 1.00 89.81 94 ASP A C 1
ATOM 745 O O . ASP A 1 94 ? 4.285 -9.243 -1.824 1.00 89.81 94 ASP A O 1
ATOM 749 N N . ASP A 1 95 ? 3.112 -8.996 -3.705 1.00 89.62 95 ASP A N 1
ATOM 750 C CA . ASP A 1 95 ? 4.153 -9.495 -4.619 1.00 89.62 95 ASP A CA 1
ATOM 751 C C . ASP A 1 95 ? 4.915 -8.392 -5.380 1.00 89.62 95 ASP A C 1
ATOM 753 O O . ASP A 1 95 ? 5.940 -8.674 -6.003 1.00 89.62 95 ASP A O 1
ATOM 757 N N . MET A 1 96 ? 4.461 -7.133 -5.318 1.00 92.00 96 MET A N 1
ATOM 758 C CA . MET A 1 96 ? 5.046 -6.007 -6.073 1.00 92.00 96 MET A CA 1
ATOM 759 C C . MET A 1 96 ? 6.328 -5.455 -5.452 1.00 92.00 96 MET A C 1
ATOM 761 O O . MET A 1 96 ? 7.298 -5.189 -6.162 1.00 92.00 96 MET A O 1
ATOM 765 N N . ALA A 1 97 ? 6.357 -5.295 -4.127 1.00 90.88 97 ALA A N 1
ATOM 766 C CA . ALA A 1 97 ? 7.499 -4.712 -3.421 1.00 90.88 97 ALA A CA 1
ATOM 767 C C . ALA A 1 97 ? 8.769 -5.572 -3.565 1.00 90.88 97 ALA A C 1
ATOM 769 O O . ALA A 1 97 ? 9.883 -5.058 -3.595 1.00 90.88 97 ALA A O 1
ATOM 770 N N . CYS A 1 98 ? 8.583 -6.882 -3.699 1.00 90.00 98 CYS A N 1
ATOM 771 C CA . CYS A 1 98 ? 9.634 -7.891 -3.780 1.00 90.00 98 CYS A CA 1
ATOM 772 C C . CYS A 1 98 ? 9.788 -8.494 -5.181 1.00 90.00 98 C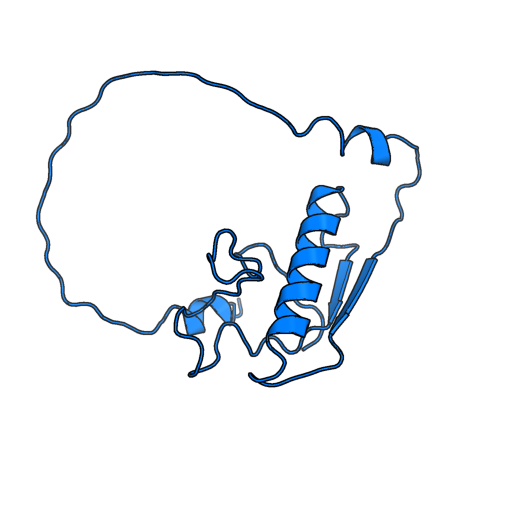YS A C 1
ATOM 774 O O . CYS A 1 98 ? 10.446 -9.521 -5.348 1.00 90.00 98 CYS A O 1
ATOM 776 N N . ASN A 1 99 ? 9.127 -7.917 -6.185 1.00 91.94 99 ASN A N 1
ATOM 777 C CA . ASN A 1 99 ? 9.188 -8.437 -7.540 1.00 91.94 99 ASN A CA 1
ATOM 778 C C . ASN A 1 99 ? 10.596 -8.218 -8.123 1.00 91.94 99 ASN A C 1
ATOM 780 O O . ASN A 1 99 ? 11.085 -7.094 -8.043 1.00 91.94 99 ASN A O 1
ATOM 784 N N . PRO A 1 100 ? 11.220 -9.201 -8.799 1.00 91.25 100 PRO A N 1
ATOM 785 C CA . PRO A 1 100 ? 12.510 -9.000 -9.468 1.00 91.25 100 PRO A CA 1
ATOM 786 C C . PRO A 1 100 ? 12.501 -7.902 -10.541 1.00 91.25 100 PRO A C 1
ATOM 788 O O . PRO A 1 100 ? 13.551 -7.388 -10.907 1.00 91.25 100 PRO A O 1
ATOM 791 N N . ARG A 1 101 ? 11.321 -7.544 -11.068 1.00 92.44 101 ARG A N 1
AT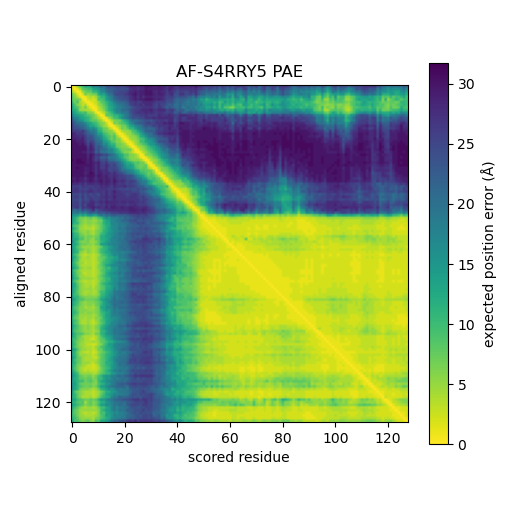OM 792 C CA . ARG A 1 101 ? 11.160 -6.435 -12.021 1.00 92.44 101 ARG A CA 1
ATOM 793 C C . ARG A 1 101 ? 11.106 -5.061 -11.354 1.00 92.44 101 ARG A C 1
ATOM 795 O O . ARG A 1 101 ? 11.143 -4.062 -12.066 1.00 92.44 101 ARG A O 1
ATOM 802 N N . ASN A 1 102 ? 10.983 -5.002 -10.029 1.00 92.31 102 ASN A N 1
ATOM 803 C CA . ASN A 1 102 ? 10.945 -3.747 -9.300 1.00 92.31 102 ASN A CA 1
ATOM 804 C C . ASN A 1 102 ? 12.366 -3.183 -9.160 1.00 92.31 102 ASN A C 1
ATOM 806 O O . ASN A 1 102 ? 13.168 -3.776 -8.438 1.00 92.31 102 ASN A O 1
ATOM 810 N N . PRO A 1 103 ? 12.692 -2.043 -9.799 1.00 90.44 103 PRO A N 1
ATOM 811 C CA . PRO A 1 103 ? 14.022 -1.446 -9.688 1.00 90.44 103 PRO A CA 1
ATOM 812 C C . PRO A 1 103 ? 14.323 -0.933 -8.273 1.00 90.44 103 PRO A C 1
ATOM 814 O O . PRO A 1 103 ? 15.483 -0.686 -7.952 1.00 90.44 103 PRO A O 1
ATOM 817 N N . ARG A 1 104 ? 13.297 -0.760 -7.427 1.00 91.25 104 ARG A N 1
ATOM 818 C CA . ARG A 1 104 ? 13.417 -0.261 -6.054 1.00 91.25 104 ARG A CA 1
ATOM 819 C C . ARG A 1 104 ? 12.857 -1.292 -5.067 1.00 91.25 104 ARG A C 1
ATOM 821 O O . ARG A 1 104 ? 11.657 -1.276 -4.766 1.00 91.25 104 ARG A O 1
ATOM 828 N N . PRO A 1 105 ? 13.704 -2.202 -4.555 1.00 89.88 105 PRO A N 1
ATOM 829 C CA . PRO A 1 105 ? 13.270 -3.268 -3.661 1.00 89.88 105 PRO A CA 1
ATOM 830 C C . PRO A 1 105 ? 12.559 -2.737 -2.415 1.00 89.88 105 PRO A C 1
ATOM 832 O O . PRO A 1 105 ? 12.931 -1.704 -1.863 1.00 89.88 105 PRO A O 1
ATOM 835 N N . ALA A 1 106 ? 11.542 -3.467 -1.957 1.00 90.56 106 ALA A N 1
ATOM 836 C CA . ALA A 1 106 ? 10.729 -3.137 -0.785 1.00 90.56 106 ALA A CA 1
ATOM 837 C C . ALA A 1 106 ? 9.997 -1.778 -0.859 1.00 90.56 106 ALA A C 1
ATOM 839 O O . ALA A 1 106 ? 9.620 -1.223 0.175 1.00 90.56 106 ALA A O 1
ATOM 840 N N . THR A 1 107 ? 9.755 -1.250 -2.064 1.00 92.75 107 THR A N 1
ATOM 841 C CA . THR A 1 107 ? 9.009 0.003 -2.262 1.00 92.75 107 THR A CA 1
ATOM 842 C C . THR A 1 107 ? 7.922 -0.131 -3.324 1.00 92.75 107 THR A C 1
ATOM 844 O O . THR A 1 107 ? 8.031 -0.937 -4.252 1.00 92.75 107 THR A O 1
ATOM 847 N N . VAL A 1 108 ? 6.856 0.660 -3.177 1.00 94.25 108 VAL A N 1
ATOM 848 C CA . VAL A 1 108 ? 5.791 0.820 -4.176 1.00 94.25 108 VAL A CA 1
ATOM 849 C C . VAL A 1 108 ? 5.446 2.303 -4.273 1.00 94.25 108 VAL A C 1
ATOM 851 O O . VAL A 1 108 ? 5.304 2.960 -3.245 1.00 94.25 108 VAL A O 1
ATOM 854 N N . PHE A 1 109 ? 5.279 2.829 -5.483 1.00 95.38 109 PHE A N 1
ATOM 855 C CA . PHE A 1 109 ? 4.955 4.232 -5.746 1.00 95.38 109 PHE A CA 1
ATOM 856 C C . PHE A 1 109 ? 3.665 4.333 -6.563 1.00 95.38 109 PHE A C 1
ATOM 858 O O . PHE A 1 109 ? 3.388 3.468 -7.386 1.00 95.38 109 PHE A O 1
ATOM 865 N N . ASN A 1 110 ? 2.870 5.389 -6.364 1.00 93.75 110 ASN A N 1
ATOM 866 C CA . ASN A 1 110 ? 1.670 5.638 -7.183 1.00 93.75 110 ASN A CA 1
ATOM 867 C C . ASN A 1 110 ? 1.889 6.660 -8.317 1.00 93.75 110 ASN A C 1
ATOM 869 O O . ASN A 1 110 ? 0.975 6.914 -9.098 1.00 93.75 110 ASN A O 1
ATOM 873 N N . ASN A 1 111 ? 3.088 7.244 -8.402 1.00 92.62 111 ASN A N 1
ATOM 874 C CA . ASN A 1 111 ? 3.446 8.318 -9.327 1.00 92.62 111 ASN A CA 1
ATOM 875 C C . ASN A 1 111 ? 4.819 8.031 -9.952 1.00 92.62 111 ASN A C 1
ATOM 877 O O . ASN A 1 111 ? 5.704 7.493 -9.288 1.00 92.62 111 ASN A O 1
ATOM 881 N N . ALA A 1 112 ? 5.000 8.442 -11.208 1.00 88.69 112 ALA A N 1
ATOM 882 C CA . ALA A 1 112 ? 6.263 8.395 -11.939 1.00 88.69 112 ALA A CA 1
ATOM 883 C C . ALA A 1 112 ? 7.404 9.190 -11.276 1.00 88.69 112 ALA A C 1
ATOM 885 O O . ALA A 1 112 ? 8.564 8.833 -11.444 1.00 88.69 112 ALA A O 1
ATOM 886 N N . THR A 1 113 ? 7.096 10.249 -10.524 1.00 92.00 113 THR A N 1
ATOM 887 C CA . THR A 1 113 ? 8.093 11.033 -9.775 1.00 92.00 113 THR A CA 1
ATOM 888 C C . THR A 1 113 ? 8.479 10.402 -8.438 1.00 92.00 113 THR A C 1
ATOM 890 O O . THR A 1 113 ? 9.343 10.939 -7.753 1.00 92.00 113 THR A O 1
ATOM 893 N N . GLU A 1 114 ? 7.839 9.289 -8.053 1.00 91.06 114 GLU A N 1
ATOM 894 C CA . GLU A 1 114 ? 8.179 8.492 -6.866 1.00 91.06 114 GLU A CA 1
ATOM 895 C C . GLU A 1 114 ? 8.246 9.287 -5.555 1.00 91.06 114 GLU A C 1
ATOM 897 O O . GLU A 1 114 ? 8.979 8.952 -4.627 1.00 91.06 114 GLU A O 1
ATOM 902 N N . GLN A 1 115 ? 7.428 10.333 -5.453 1.00 89.00 115 GLN A N 1
ATOM 903 C CA . GLN A 1 115 ? 7.414 11.244 -4.306 1.00 89.00 115 GLN A CA 1
ATOM 904 C C . GLN A 1 115 ? 7.163 10.532 -2.973 1.00 89.00 115 GLN A C 1
ATOM 906 O O . GLN A 1 115 ? 7.663 10.957 -1.935 1.00 89.00 115 GLN A O 1
ATOM 911 N N . ILE A 1 116 ? 6.339 9.480 -2.986 1.00 90.75 116 ILE A N 1
ATOM 912 C CA . ILE A 1 116 ? 5.842 8.838 -1.775 1.00 90.75 116 ILE A CA 1
ATOM 913 C C . ILE A 1 116 ? 5.843 7.315 -1.944 1.00 90.75 116 ILE A C 1
ATOM 915 O O . ILE A 1 116 ? 5.103 6.782 -2.773 1.00 90.75 116 ILE A O 1
ATOM 919 N N . ASN A 1 117 ? 6.615 6.611 -1.107 1.00 93.31 117 ASN A N 1
ATOM 920 C CA . ASN A 1 117 ? 6.513 5.156 -0.973 1.00 93.31 117 ASN A CA 1
ATOM 921 C C . ASN A 1 117 ? 5.212 4.807 -0.229 1.00 93.31 117 ASN A C 1
ATOM 923 O O . ASN A 1 117 ? 5.066 5.117 0.954 1.00 93.31 117 ASN A O 1
ATOM 927 N N . VAL A 1 118 ? 4.267 4.174 -0.924 1.00 93.81 118 VAL A N 1
ATOM 928 C CA . VAL A 1 118 ? 2.961 3.778 -0.371 1.00 93.81 118 VAL A CA 1
ATOM 929 C C . VAL A 1 118 ? 2.998 2.423 0.334 1.00 93.81 118 VAL A C 1
ATOM 931 O O . VAL A 1 118 ? 2.057 2.089 1.042 1.00 93.81 118 VAL A O 1
ATOM 934 N N . TYR A 1 119 ? 4.073 1.646 0.170 1.00 91.94 119 TYR A N 1
ATOM 935 C CA . TYR A 1 119 ? 4.226 0.364 0.857 1.00 91.94 119 TYR A CA 1
ATOM 936 C C . TYR A 1 119 ? 4.796 0.521 2.271 1.00 91.94 119 TYR A C 1
ATOM 938 O O . TYR A 1 119 ? 4.334 -0.182 3.159 1.00 91.94 119 TYR A O 1
ATOM 946 N N . GLY A 1 120 ? 5.733 1.457 2.483 1.00 84.00 120 GLY A N 1
ATOM 947 C CA . GLY A 1 120 ? 6.230 1.887 3.803 1.00 84.00 120 GLY A CA 1
ATOM 948 C C . GLY A 1 120 ? 6.638 0.772 4.780 1.00 84.00 120 GLY A C 1
ATOM 949 O O . GLY A 1 120 ? 6.805 -0.387 4.400 1.00 84.00 120 GLY A O 1
ATOM 950 N N . ASP A 1 121 ? 6.803 1.125 6.054 1.00 82.75 121 ASP A N 1
ATOM 951 C CA . ASP A 1 121 ? 6.907 0.154 7.157 1.00 82.75 121 ASP A CA 1
ATOM 952 C C . ASP A 1 121 ? 5.556 -0.049 7.869 1.00 82.75 121 ASP A C 1
ATOM 954 O O . ASP A 1 121 ? 5.348 -1.071 8.515 1.00 82.75 121 ASP A O 1
ATOM 958 N N . ASP A 1 122 ? 4.604 0.860 7.644 1.00 84.56 122 ASP A N 1
ATOM 959 C CA . ASP A 1 122 ? 3.340 0.956 8.386 1.00 84.56 122 ASP A CA 1
ATOM 960 C C . ASP A 1 122 ? 2.187 0.146 7.778 1.00 84.56 122 ASP A C 1
ATOM 962 O O . ASP A 1 122 ? 1.041 0.318 8.185 1.00 84.56 122 ASP A O 1
ATOM 966 N N . VAL A 1 123 ? 2.440 -0.653 6.740 1.00 90.62 123 VAL A N 1
ATOM 967 C CA . VAL A 1 123 ? 1.393 -1.442 6.079 1.00 90.62 123 VAL A CA 1
ATOM 968 C C . VAL A 1 123 ? 1.328 -2.830 6.707 1.00 90.62 123 VAL A C 1
ATOM 970 O O . VAL A 1 123 ? 2.327 -3.549 6.770 1.00 90.62 123 VAL A O 1
ATOM 973 N N . GLU A 1 124 ? 0.137 -3.258 7.088 1.00 90.38 124 GLU A N 1
ATOM 974 C CA . GLU A 1 124 ? -0.138 -4.631 7.503 1.00 90.38 124 GLU A CA 1
ATOM 975 C C . GLU A 1 124 ? -1.061 -5.294 6.481 1.00 90.38 124 GLU A C 1
ATOM 977 O O . GLU A 1 124 ? -2.046 -4.701 6.059 1.00 90.38 124 GLU A O 1
ATOM 982 N N . VAL A 1 125 ? -0.694 -6.491 6.012 1.00 92.06 125 VAL A N 1
ATOM 983 C CA . VAL A 1 125 ? -1.482 -7.246 5.025 1.00 92.06 125 VAL A CA 1
ATOM 984 C C . VAL A 1 125 ? -2.067 -8.473 5.711 1.00 92.06 125 VAL A C 1
ATOM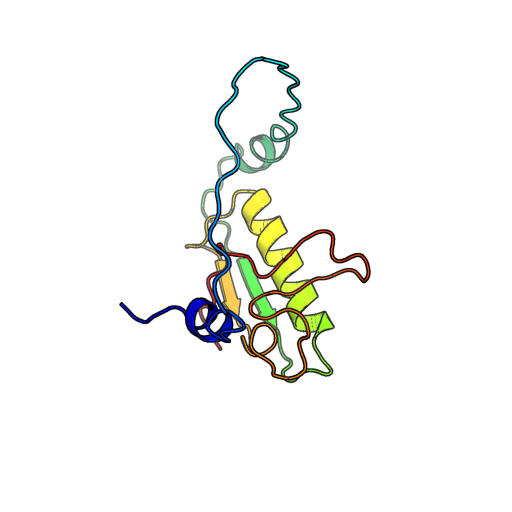 986 O O . VAL A 1 125 ? -1.313 -9.397 6.046 1.00 92.06 125 VAL A O 1
ATOM 989 N N . ASP A 1 126 ? -3.391 -8.486 5.861 1.00 93.44 126 ASP A N 1
ATOM 990 C CA . ASP A 1 126 ? -4.151 -9.562 6.503 1.00 93.44 126 ASP A CA 1
ATOM 991 C C . ASP A 1 126 ? -4.281 -10.788 5.597 1.00 93.44 126 ASP A C 1
ATOM 993 O O . ASP A 1 126 ? -4.061 -11.920 6.026 1.00 93.44 126 ASP A O 1
ATOM 997 N N . TYR A 1 127 ? -4.582 -10.561 4.313 1.00 92.19 127 TYR A N 1
ATOM 998 C CA . TYR A 1 127 ? -4.782 -11.624 3.324 1.00 92.19 127 TYR A CA 1
ATOM 999 C C . TYR A 1 127 ? -3.907 -11.397 2.092 1.00 92.19 127 TYR A C 1
ATOM 1001 O O . TYR A 1 127 ? -3.879 -10.294 1.545 1.00 92.19 127 TYR A O 1
ATOM 1009 N N . ARG A 1 128 ? -3.209 -12.452 1.655 1.00 89.06 128 ARG A N 1
ATOM 1010 C CA . ARG A 1 128 ? -2.259 -12.449 0.531 1.00 89.06 128 ARG A CA 1
ATOM 1011 C C . ARG A 1 128 ? -2.684 -13.392 -0.584 1.00 89.06 128 ARG A C 1
ATOM 1013 O O . ARG A 1 128 ? -3.172 -14.491 -0.245 1.00 89.06 128 ARG A O 1
#

Secondary structure (DSSP, 8-state):
-PPPHHHHHH---------------------------TTTHHHH-SS-----EEEE----SGGGHHHHHHHHHHHHHHHHHT--GGGEEEE----STT-TT-SSTT--BSSTT---BSSTTT---SB-

Organism: Petromyzon marinus (NCBI:txid7757)

Radius of gyration: 18.94 Å; Cα contacts (8 Å, |Δi|>4): 131; chains: 1; bounding box: 55×41×34 Å

Nearest PDB structures (foldseek):
  8imx-assembly1_K  TM=9.536E-01  e=2.562E-09  Homo sapiens
  7w72-assembly1_K  TM=9.277E-01  e=4.439E-09  Homo sapiens
  8imy-assembly1_K  TM=9.504E-01  e=8.826E-09  Homo sapiens
  5h0i-assembly1_A  TM=9.708E-01  e=5.839E-05  Oldenlandia affinis
  6idv-assembly1_A  TM=9.682E-01  e=1.332E-04  Viola philippica

InterPro domains:
  IPR001096 Peptidase C13, legumain [PF01650] (51-127)
  IPR001096 Peptidase C13, legumain [PR00776] (52-76)
  IPR001096 Peptidase C13, legumain [PR00776] (77-106)
  IPR001096 Peptidase C13, legumain [PR00776] (126-128)
  IPR028361 GPI-anchor transamidase [PTHR48067] (30-128)

Sequence (128 aa):
MAASRRSLCRAWPGLPHLFLIFLLLPLPGLLASTAEDGQAEHFFTSGHTNNWAVLVCTSRFWFNYRHVANVLSVYRSVKRLGIPDSQIILMLADDMACNPRNPRPATVFNNATEQINVYGDDVEVDYR

Foldseek 3Di:
DPPDVLVVQVPPDDDDDDDDDDDDDDDDDDDDDDPPLPPLVVVPVPDDPQDAEEQAQPDDDDVVLLSQQVSLVVVVVCVSSPDDPVRYAAADPPAHQRPPPDPHHSFGANDPVRPDGSSDPPDDHPHD

Solvent-accessible surface area (backbone atoms only — not comparable to full-atom values): 8445 Å² total; per-residue (Å²): 135,77,81,53,70,56,60,67,34,58,65,69,86,86,78,80,88,79,86,75,89,84,76,93,80,88,86,80,87,79,91,79,87,80,88,85,68,73,73,37,60,64,71,62,67,65,88,66,94,78,70,72,46,78,45,78,46,95,65,69,63,76,93,42,47,66,54,57,28,50,53,34,47,48,53,53,51,46,43,67,51,68,48,55,71,95,39,47,48,30,32,39,59,81,53,61,32,62,30,92,86,39,94,52,58,42,39,36,50,78,50,97,82,53,86,51,63,48,43,62,86,86,64,74,73,79,38,105